Protein AF-A0A3M2X984-F1 (afdb_monomer_lite)

Radius of gyration: 12.67 Å; chains: 1; bounding box: 36×31×29 Å

Structure (mmCIF, N/CA/C/O backbone):
data_AF-A0A3M2X984-F1
#
_entry.id   AF-A0A3M2X984-F1
#
loop_
_atom_site.group_PDB
_atom_site.id
_atom_site.type_symbol
_atom_site.label_atom_id
_atom_site.label_alt_id
_atom_site.label_comp_id
_atom_site.label_asym_id
_atom_site.label_entity_id
_atom_site.label_seq_id
_atom_site.pdbx_PDB_ins_code
_atom_site.Cartn_x
_atom_site.Cartn_y
_atom_site.Cartn_z
_atom_site.occupancy
_atom_site.B_iso_or_equiv
_atom_site.auth_seq_id
_atom_site.auth_comp_id
_atom_site.auth_asym_id
_atom_site.auth_atom_id
_atom_site.pdbx_PDB_model_num
ATOM 1 N N . GLU A 1 1 ? -11.138 4.112 -4.644 1.00 60.53 1 GLU A N 1
ATOM 2 C CA . GLU A 1 1 ? -11.845 4.742 -3.509 1.00 60.53 1 GLU A CA 1
ATOM 3 C C . GLU A 1 1 ? -12.249 3.726 -2.447 1.00 60.53 1 GLU A C 1
ATOM 5 O O . GLU A 1 1 ? -11.844 3.920 -1.313 1.00 60.53 1 GLU A O 1
ATOM 10 N N . ALA A 1 2 ? -12.891 2.603 -2.803 1.00 79.38 2 ALA A N 1
ATOM 11 C CA . ALA A 1 2 ? -13.307 1.566 -1.841 1.00 79.38 2 ALA A CA 1
ATOM 12 C C . ALA A 1 2 ? -12.208 1.097 -0.858 1.00 79.38 2 ALA A C 1
ATOM 14 O O . ALA A 1 2 ? -12.430 1.083 0.347 1.00 79.38 2 ALA A O 1
ATOM 15 N N . PHE A 1 3 ? -10.994 0.784 -1.340 1.00 91.31 3 PHE A N 1
ATOM 16 C CA . PHE A 1 3 ? -9.919 0.324 -0.448 1.00 91.31 3 PHE A CA 1
ATOM 17 C C . PHE A 1 3 ? -9.515 1.381 0.597 1.00 91.31 3 PHE A C 1
ATOM 19 O O . PHE A 1 3 ? -9.481 1.079 1.783 1.00 91.31 3 PHE A O 1
ATOM 26 N N . ALA A 1 4 ? -9.242 2.620 0.167 1.00 90.62 4 ALA A N 1
ATOM 27 C CA . ALA A 1 4 ? -8.788 3.691 1.059 1.00 90.62 4 ALA A CA 1
ATOM 28 C C . ALA A 1 4 ? -9.882 4.171 2.031 1.00 90.62 4 ALA A C 1
ATOM 30 O O . ALA A 1 4 ? -9.563 4.645 3.110 1.00 90.62 4 ALA A O 1
ATOM 31 N N . GLY A 1 5 ? -11.161 4.061 1.666 1.00 86.25 5 GLY A N 1
ATOM 32 C CA . GLY A 1 5 ? -12.260 4.493 2.533 1.00 86.25 5 GLY A CA 1
ATOM 33 C C . GLY A 1 5 ? -12.649 3.484 3.616 1.00 86.25 5 GLY A C 1
ATOM 34 O O . GLY A 1 5 ? -13.101 3.893 4.679 1.00 86.25 5 GLY A O 1
ATOM 35 N N . GLU A 1 6 ? -12.496 2.183 3.352 1.00 86.62 6 GLU A N 1
ATOM 36 C CA . GLU A 1 6 ? -13.111 1.141 4.190 1.00 86.62 6 GLU A CA 1
ATOM 37 C C . GLU A 1 6 ? -12.128 0.059 4.649 1.00 86.62 6 GLU A C 1
ATOM 39 O O . GLU A 1 6 ? -12.173 -0.365 5.799 1.00 86.62 6 GLU A O 1
ATOM 44 N N . GLN A 1 7 ? -11.240 -0.408 3.766 1.00 93.38 7 GLN A N 1
ATOM 45 C CA . GLN A 1 7 ? -10.422 -1.604 4.020 1.00 93.38 7 GLN A CA 1
ATOM 46 C C . GLN A 1 7 ? -9.014 -1.292 4.530 1.00 93.38 7 GLN A C 1
ATOM 48 O O . GLN A 1 7 ? -8.381 -2.138 5.160 1.00 93.38 7 GLN A O 1
ATOM 53 N N . ILE A 1 8 ? -8.504 -0.093 4.251 1.00 96.06 8 ILE A N 1
ATOM 54 C CA . ILE A 1 8 ? -7.120 0.281 4.552 1.00 96.06 8 ILE A CA 1
ATOM 55 C C . ILE A 1 8 ? -6.803 0.262 6.056 1.00 96.06 8 ILE A C 1
ATOM 57 O O . ILE A 1 8 ? -5.677 -0.056 6.429 1.00 96.06 8 ILE A O 1
ATOM 61 N N . SER A 1 9 ? -7.794 0.502 6.918 1.00 96.00 9 SER A N 1
ATOM 62 C CA . SER A 1 9 ? -7.644 0.457 8.379 1.00 96.00 9 SER A CA 1
ATOM 63 C C . SER A 1 9 ? -7.338 -0.938 8.915 1.00 96.00 9 SER A C 1
ATOM 65 O O . SER A 1 9 ? -6.554 -1.098 9.849 1.00 96.00 9 SER A O 1
ATOM 67 N N . TYR A 1 10 ? -7.869 -1.970 8.261 1.00 96.00 10 TYR A N 1
ATOM 68 C CA . TYR A 1 10 ? -7.617 -3.369 8.602 1.00 96.00 10 TYR A CA 1
ATOM 69 C C . TYR A 1 10 ? -6.337 -3.918 7.961 1.00 96.00 10 TYR A C 1
ATOM 71 O O . TYR A 1 10 ? -5.930 -5.040 8.259 1.00 96.00 10 TYR A O 1
ATOM 79 N N . TYR A 1 11 ? -5.673 -3.142 7.095 1.00 97.19 11 TYR A N 1
ATOM 80 C CA . TYR A 1 11 ? -4.563 -3.626 6.273 1.00 97.19 11 TYR A CA 1
ATOM 81 C C . TYR A 1 11 ? -3.444 -4.268 7.096 1.00 97.19 11 TYR A C 1
ATOM 83 O O . TYR A 1 11 ? -2.951 -5.337 6.741 1.00 97.19 11 TYR A O 1
ATOM 91 N N . LYS A 1 12 ? -3.059 -3.651 8.219 1.00 97.25 12 LYS A N 1
ATOM 92 C CA . LYS A 1 12 ? -2.005 -4.194 9.086 1.00 97.25 12 LYS A CA 1
ATOM 93 C C . LYS A 1 12 ? -2.354 -5.583 9.622 1.00 97.25 12 LYS A C 1
ATOM 95 O O . LYS A 1 12 ? -1.479 -6.441 9.671 1.00 97.25 12 LYS A O 1
ATOM 100 N N . ASP A 1 13 ? -3.606 -5.787 10.012 1.00 96.94 13 ASP A N 1
ATOM 101 C CA . ASP A 1 13 ? -4.041 -7.004 10.695 1.00 96.94 13 ASP A CA 1
ATOM 102 C C . ASP A 1 13 ? -4.432 -8.115 9.713 1.00 96.94 13 ASP A C 1
ATOM 104 O O . ASP A 1 13 ? -4.406 -9.291 10.072 1.00 96.94 13 ASP A O 1
ATOM 108 N N . GLU A 1 14 ? -4.791 -7.775 8.471 1.00 96.44 14 GLU A N 1
ATOM 109 C CA . GLU A 1 14 ? -5.311 -8.744 7.500 1.00 96.44 14 GLU A CA 1
ATOM 110 C C . GLU A 1 14 ? -4.341 -9.122 6.379 1.00 96.44 14 GLU A C 1
ATOM 112 O O . GLU A 1 14 ? -4.503 -10.194 5.790 1.00 96.44 14 GLU A O 1
ATOM 117 N N . ARG A 1 15 ? -3.326 -8.298 6.084 1.00 95.94 15 ARG A N 1
ATOM 118 C CA . ARG A 1 15 ? -2.414 -8.503 4.940 1.00 95.94 15 ARG A CA 1
ATOM 119 C C . ARG A 1 15 ? -1.695 -9.856 4.930 1.00 95.94 15 ARG A C 1
ATOM 121 O O . ARG A 1 15 ? -1.399 -10.371 3.856 1.00 95.94 15 ARG A O 1
ATOM 128 N N . ASP A 1 16 ? -1.428 -10.418 6.110 1.00 96.94 16 ASP A N 1
ATOM 129 C CA . ASP A 1 16 ? -0.638 -11.645 6.278 1.00 96.94 16 ASP A CA 1
ATOM 130 C C . ASP A 1 16 ? -1.503 -12.920 6.212 1.00 96.94 16 ASP A C 1
ATOM 132 O O . ASP A 1 16 ? -0.985 -14.038 6.245 1.00 96.94 16 ASP A O 1
ATOM 136 N N . PHE A 1 17 ? -2.828 -12.777 6.082 1.00 96.25 17 PHE A N 1
ATOM 137 C CA . PHE A 1 17 ? -3.764 -13.894 5.975 1.00 96.25 17 PHE A CA 1
ATOM 138 C C . PHE A 1 17 ? -4.214 -14.092 4.520 1.00 96.25 17 PHE A C 1
ATOM 140 O O . PHE A 1 17 ? -5.164 -13.444 4.084 1.00 96.25 17 PHE A O 1
ATOM 147 N N . PRO A 1 18 ? -3.635 -15.044 3.763 1.00 92.88 18 PRO A N 1
ATOM 148 C CA . PRO A 1 18 ? -3.926 -15.210 2.333 1.00 92.88 18 PRO A CA 1
ATOM 149 C C . PRO A 1 18 ? -5.374 -15.624 2.035 1.00 92.88 18 PRO A C 1
ATOM 151 O O . PRO A 1 18 ? -5.857 -15.442 0.922 1.00 92.88 18 PRO A O 1
ATOM 154 N N . ALA A 1 19 ? -6.079 -16.184 3.022 1.00 95.44 19 ALA A N 1
ATOM 155 C CA . ALA A 1 19 ? -7.495 -16.522 2.905 1.00 95.44 19 ALA A CA 1
ATOM 156 C C . ALA A 1 19 ? -8.422 -15.291 2.971 1.00 95.44 19 ALA A C 1
ATOM 158 O O . ALA A 1 19 ? -9.611 -15.415 2.679 1.00 95.44 19 ALA A O 1
ATOM 159 N N . ARG A 1 20 ? -7.910 -14.120 3.374 1.00 92.06 20 ARG A N 1
ATOM 160 C CA . ARG A 1 20 ? -8.668 -12.869 3.455 1.00 92.06 20 ARG A CA 1
ATOM 161 C C . ARG A 1 20 ? -8.272 -11.935 2.313 1.00 92.06 20 ARG A C 1
ATOM 163 O O . ARG A 1 20 ? -7.091 -11.850 1.977 1.00 92.06 20 ARG A O 1
ATOM 170 N N . PRO A 1 21 ? -9.215 -11.163 1.750 1.00 91.25 21 PRO A N 1
ATOM 171 C CA . PRO A 1 21 ? -8.899 -10.099 0.803 1.00 91.25 21 PRO A CA 1
ATOM 172 C C . PRO A 1 21 ? -8.323 -8.862 1.526 1.00 91.25 21 PRO A C 1
ATOM 174 O O . PRO A 1 21 ? -8.808 -7.753 1.337 1.00 91.25 21 PRO A O 1
ATOM 177 N N . GLY A 1 22 ? -7.289 -9.050 2.353 1.00 93.38 22 GLY A N 1
ATOM 178 C CA . GLY A 1 22 ? -6.731 -8.038 3.262 1.00 93.38 22 GLY A CA 1
ATOM 179 C C . GLY A 1 22 ? -5.745 -7.055 2.625 1.00 93.38 22 GLY A C 1
ATOM 180 O O . GLY A 1 22 ? -5.122 -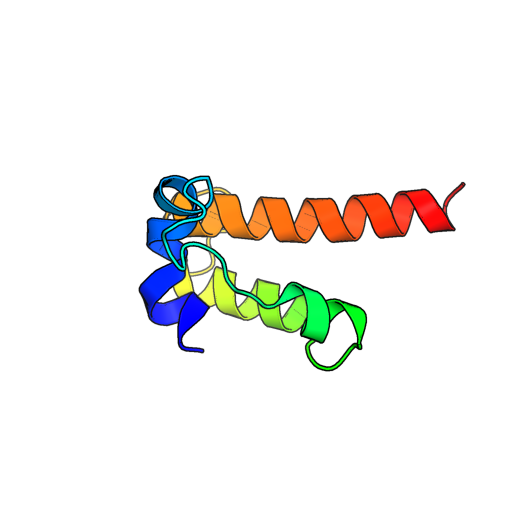6.267 3.327 1.00 93.38 22 GLY A O 1
ATOM 181 N N . THR A 1 23 ? -5.558 -7.102 1.301 1.00 95.25 23 THR A N 1
ATOM 182 C CA . THR A 1 23 ? -4.645 -6.208 0.570 1.00 95.25 23 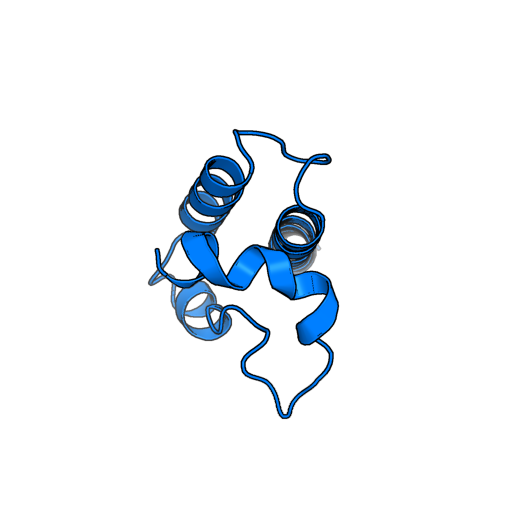THR A CA 1
ATOM 183 C C . THR A 1 23 ? -5.381 -5.398 -0.491 1.00 95.25 23 THR A C 1
ATOM 185 O O . THR A 1 23 ? -6.470 -5.763 -0.927 1.00 95.25 23 THR A O 1
ATOM 188 N N . SER A 1 24 ? -4.768 -4.306 -0.959 1.00 95.19 24 SER A N 1
ATOM 189 C CA . SER A 1 24 ? -5.391 -3.396 -1.930 1.00 95.19 24 SER A CA 1
ATOM 190 C C . SER A 1 24 ? -5.566 -3.977 -3.333 1.00 95.19 24 SER A C 1
ATOM 192 O O . SER A 1 24 ? -6.305 -3.413 -4.136 1.00 95.19 24 SER A O 1
ATOM 194 N N . GLN A 1 25 ? -4.853 -5.061 -3.662 1.00 94.88 25 GLN A N 1
ATOM 195 C CA . GLN A 1 25 ? -4.822 -5.673 -5.000 1.00 94.88 25 GLN A CA 1
ATOM 196 C C . GLN A 1 25 ? -4.395 -4.699 -6.124 1.00 94.88 25 GLN A C 1
ATOM 198 O O . GLN A 1 25 ? -4.599 -4.960 -7.309 1.00 94.88 25 GLN A O 1
ATOM 203 N N . LEU A 1 26 ? -3.747 -3.577 -5.775 1.00 95.81 26 LEU A N 1
ATOM 204 C CA . LEU A 1 26 ? -3.358 -2.530 -6.730 1.00 95.81 26 LEU A CA 1
ATOM 205 C C . LEU A 1 26 ? -2.035 -2.804 -7.463 1.00 95.81 26 LEU A C 1
ATOM 207 O O . LEU A 1 26 ? -1.647 -2.020 -8.329 1.00 95.81 26 LEU A O 1
ATOM 211 N N . SER A 1 27 ? -1.332 -3.893 -7.147 1.00 95.38 27 SER A N 1
ATOM 212 C CA . SER A 1 27 ? 0.020 -4.171 -7.655 1.00 95.38 27 SER A CA 1
ATOM 213 C C . SER A 1 27 ? 0.096 -4.206 -9.187 1.00 95.38 27 SER A C 1
ATOM 215 O O . SER A 1 27 ? 0.944 -3.526 -9.767 1.00 95.38 27 SER A O 1
ATOM 217 N N . ALA A 1 28 ? -0.816 -4.923 -9.853 1.00 96.19 28 ALA A N 1
ATOM 218 C CA . ALA A 1 28 ? -0.855 -5.026 -11.314 1.00 96.19 28 ALA A CA 1
ATOM 219 C C . ALA A 1 28 ? -1.160 -3.675 -11.985 1.00 96.19 28 ALA A C 1
ATOM 221 O O . ALA A 1 28 ? -0.490 -3.286 -12.941 1.00 96.19 28 ALA A O 1
ATOM 222 N N . TYR A 1 29 ? -2.112 -2.916 -11.438 1.00 96.38 29 TYR A N 1
ATOM 223 C CA . TYR A 1 29 ? -2.481 -1.590 -11.943 1.00 96.38 29 TYR A CA 1
ATOM 224 C C . TYR A 1 29 ? -1.339 -0.579 -11.786 1.00 96.38 29 TYR A C 1
ATOM 226 O O . TYR A 1 29 ? -1.069 0.204 -12.698 1.00 96.38 29 TYR A O 1
ATOM 234 N N . LEU A 1 30 ? -0.626 -0.625 -10.656 1.00 96.31 30 LEU A N 1
ATOM 235 C CA . LEU A 1 30 ? 0.565 0.187 -10.403 1.00 96.31 30 LEU A CA 1
ATOM 236 C C . LEU A 1 30 ? 1.725 -0.195 -11.330 1.00 96.31 30 LEU A C 1
ATOM 238 O O . LEU A 1 30 ? 2.491 0.677 -11.741 1.00 96.31 30 LEU A O 1
ATOM 242 N N . ALA A 1 31 ? 1.907 -1.484 -11.625 1.00 95.06 31 ALA A N 1
ATOM 243 C CA . ALA A 1 31 ? 2.942 -1.962 -12.541 1.00 95.06 31 ALA A CA 1
ATOM 244 C C . ALA A 1 31 ? 2.664 -1.531 -13.988 1.00 95.06 31 ALA A C 1
ATOM 246 O O . ALA A 1 31 ? 3.575 -1.062 -14.665 1.00 95.06 31 ALA A O 1
ATOM 247 N N . ALA A 1 32 ? 1.405 -1.612 -14.420 1.00 96.69 32 ALA A N 1
ATOM 248 C CA . ALA A 1 32 ? 0.962 -1.188 -15.746 1.00 96.69 32 ALA A CA 1
ATOM 249 C C . ALA A 1 32 ? 0.857 0.343 -15.912 1.00 96.69 32 ALA A C 1
ATOM 251 O O . ALA A 1 32 ? 0.612 0.820 -17.015 1.00 96.69 32 A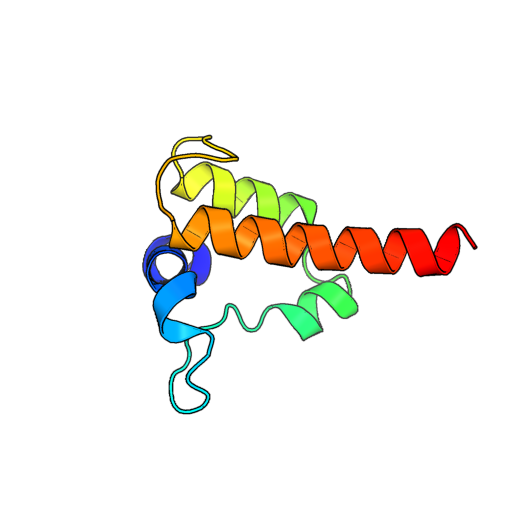LA A O 1
ATOM 252 N N . GLY A 1 33 ? 1.015 1.124 -14.835 1.00 94.88 33 GLY A N 1
ATOM 253 C CA . GLY A 1 33 ? 0.878 2.584 -14.872 1.00 94.88 33 GLY A CA 1
ATOM 254 C C . GLY A 1 33 ? -0.565 3.078 -15.027 1.00 94.88 33 GLY A C 1
ATOM 255 O O . GLY A 1 33 ? -0.774 4.251 -15.319 1.00 94.88 33 GLY A O 1
ATOM 256 N N . VAL A 1 34 ? -1.554 2.205 -14.808 1.00 97.38 34 VAL A N 1
ATOM 257 C CA . VAL A 1 34 ? -2.991 2.534 -14.873 1.00 97.38 34 VAL A CA 1
ATOM 258 C C . VAL A 1 34 ? -3.393 3.474 -13.735 1.00 97.38 34 VAL A C 1
ATOM 260 O O . VAL A 1 34 ? -4.267 4.319 -13.905 1.00 97.38 34 VAL A O 1
ATOM 263 N N . ILE A 1 35 ? -2.737 3.347 -12.578 1.00 95.94 35 ILE A N 1
ATOM 264 C CA . ILE A 1 35 ? -2.899 4.246 -11.433 1.00 95.94 35 ILE A CA 1
ATOM 265 C C . ILE A 1 35 ? -1.538 4.767 -10.973 1.00 95.94 35 ILE A C 1
ATOM 267 O O . ILE A 1 35 ? -0.546 4.033 -10.941 1.00 95.94 35 ILE A O 1
ATOM 271 N N . SER A 1 36 ? -1.482 6.048 -10.612 1.00 95.94 36 SER A N 1
ATOM 272 C CA . SER A 1 36 ? -0.259 6.683 -10.124 1.00 95.94 36 SER A CA 1
ATOM 273 C C . SER A 1 36 ? -0.009 6.361 -8.644 1.00 95.94 36 SER A C 1
ATOM 275 O O . SER A 1 36 ? -0.916 6.542 -7.828 1.00 95.94 36 SER A O 1
ATOM 277 N N . PRO A 1 37 ? 1.235 6.026 -8.242 1.00 95.94 37 PRO A N 1
ATOM 278 C CA . PRO A 1 37 ? 1.616 5.940 -6.830 1.00 95.94 37 PRO A CA 1
ATOM 279 C C . PRO A 1 37 ? 1.308 7.225 -6.045 1.00 95.94 37 PRO A C 1
ATOM 281 O O . PRO A 1 37 ? 0.919 7.168 -4.885 1.00 95.94 37 PRO A O 1
ATOM 284 N N . ARG A 1 38 ? 1.397 8.401 -6.682 1.00 96.12 38 ARG A N 1
ATOM 285 C CA . ARG A 1 38 ? 1.064 9.681 -6.032 1.00 96.12 38 ARG A CA 1
ATOM 286 C C . ARG A 1 38 ? -0.434 9.830 -5.756 1.00 96.12 38 ARG A C 1
ATOM 288 O O . ARG A 1 38 ? -0.803 10.381 -4.727 1.00 96.12 38 ARG A O 1
ATOM 295 N N . GLN A 1 39 ? -1.290 9.321 -6.647 1.00 95.94 39 GLN A N 1
ATOM 296 C CA . GLN A 1 39 ? -2.742 9.297 -6.420 1.00 95.94 39 GLN A CA 1
ATOM 297 C C . GLN A 1 39 ? -3.089 8.352 -5.268 1.00 95.94 39 GLN A C 1
ATOM 299 O O . GLN A 1 39 ? -3.872 8.708 -4.395 1.00 95.94 39 GLN A O 1
ATOM 304 N N . CYS A 1 40 ? -2.452 7.180 -5.240 1.00 96.62 40 CYS A N 1
ATOM 305 C CA . CYS A 1 40 ? -2.538 6.226 -4.140 1.00 96.62 40 CYS A CA 1
ATOM 306 C C . CYS A 1 40 ? -2.162 6.856 -2.790 1.00 96.62 40 CYS A C 1
ATOM 308 O O . CYS A 1 40 ? -2.926 6.748 -1.835 1.00 96.62 40 CYS A O 1
ATOM 310 N N . LEU A 1 41 ? -1.025 7.556 -2.728 1.00 96.62 41 LEU A N 1
ATOM 311 C CA . LEU A 1 41 ? -0.579 8.243 -1.517 1.00 96.62 41 LEU A CA 1
ATOM 312 C C . LEU A 1 41 ? -1.568 9.330 -1.079 1.00 96.62 41 LEU A C 1
ATOM 314 O O . LEU A 1 41 ? -1.927 9.391 0.090 1.00 96.62 41 LEU A O 1
ATOM 318 N N . HIS A 1 42 ? -2.047 10.160 -2.008 1.00 96.25 42 HIS A N 1
ATOM 319 C CA . HIS A 1 42 ? -3.030 11.195 -1.685 1.00 96.25 42 HIS A CA 1
ATOM 320 C C . HIS A 1 42 ? -4.332 10.593 -1.136 1.00 96.25 42 HIS A C 1
ATOM 322 O O . HIS A 1 42 ? -4.911 11.139 -0.201 1.00 96.25 42 HIS A O 1
ATOM 328 N N . ALA A 1 43 ? -4.810 9.481 -1.701 1.00 95.88 43 ALA A N 1
ATOM 329 C CA . ALA A 1 43 ? -6.013 8.812 -1.212 1.00 95.88 43 ALA A CA 1
ATOM 330 C C . ALA A 1 43 ? -5.825 8.253 0.209 1.00 95.88 43 ALA A C 1
ATOM 332 O O . ALA A 1 43 ? -6.704 8.437 1.044 1.00 95.88 43 ALA A O 1
ATOM 333 N N . ALA A 1 44 ? -4.673 7.635 0.491 1.00 96.19 44 ALA A N 1
ATOM 334 C CA . ALA A 1 44 ? -4.335 7.136 1.825 1.00 96.19 44 ALA A CA 1
ATOM 335 C C . ALA A 1 44 ? -4.169 8.274 2.850 1.00 96.19 44 ALA A C 1
ATOM 337 O O . ALA A 1 44 ? -4.631 8.175 3.980 1.00 96.19 44 ALA A O 1
ATOM 338 N N . LEU A 1 45 ? -3.569 9.400 2.459 1.00 96.25 45 LEU A N 1
ATOM 339 C CA . LEU A 1 45 ? -3.489 10.569 3.338 1.00 96.25 45 LEU A CA 1
ATOM 340 C C . LEU A 1 45 ? -4.868 11.159 3.614 1.00 96.25 45 LEU A C 1
ATOM 342 O O . LEU A 1 45 ? -5.165 11.505 4.751 1.00 96.25 45 LEU A O 1
ATOM 346 N N . ALA A 1 46 ? -5.733 11.238 2.603 1.00 95.44 46 ALA A N 1
ATOM 347 C CA . ALA A 1 46 ? -7.095 11.724 2.787 1.00 95.44 46 ALA A CA 1
ATOM 348 C C . ALA A 1 46 ? -7.899 10.844 3.762 1.00 95.44 46 ALA A C 1
ATOM 350 O O . ALA A 1 46 ? -8.632 11.386 4.588 1.00 95.44 46 ALA A O 1
ATOM 351 N N . SER A 1 47 ? -7.731 9.515 3.723 1.00 94.12 47 SER A N 1
ATOM 352 C CA . SER A 1 47 ? -8.365 8.608 4.693 1.00 94.12 47 SER A CA 1
ATOM 353 C C . SER A 1 47 ? -7.771 8.718 6.098 1.00 94.12 47 SER A C 1
ATOM 355 O O . SER A 1 47 ? -8.455 8.420 7.072 1.00 94.12 47 SER A O 1
ATOM 357 N N . ASN A 1 48 ? -6.534 9.204 6.214 1.00 95.56 48 ASN A N 1
ATOM 358 C CA . ASN A 1 48 ? -5.825 9.385 7.478 1.00 95.56 48 ASN A CA 1
ATOM 359 C C . ASN A 1 48 ? -5.784 10.842 7.967 1.00 95.56 48 ASN A C 1
ATOM 361 O O . ASN A 1 48 ? -4.857 11.236 8.666 1.00 95.56 48 ASN A O 1
ATOM 365 N N . GLN A 1 49 ? -6.746 11.681 7.563 1.00 94.38 49 GLN A N 1
ATOM 366 C CA . GLN A 1 49 ? -6.832 13.095 7.978 1.00 94.38 49 GLN A CA 1
ATOM 367 C C . GLN A 1 49 ? -5.577 13.932 7.640 1.00 94.38 49 GLN A C 1
ATOM 369 O O . GLN A 1 49 ? -5.300 14.951 8.266 1.00 94.38 49 GLN A O 1
ATOM 374 N N . GLY A 1 50 ? -4.822 13.520 6.621 1.00 93.56 50 GLY A N 1
ATOM 375 C CA . GLY A 1 50 ? -3.563 14.138 6.208 1.00 93.56 50 GLY A CA 1
ATOM 376 C C . GLY A 1 50 ? -2.338 13.679 7.002 1.00 93.56 50 GLY A C 1
ATOM 377 O O . GLY A 1 50 ? -1.233 14.124 6.693 1.00 93.56 50 GLY A O 1
ATOM 378 N N . GLU A 1 51 ? -2.495 12.792 7.986 1.00 93.31 51 GLU A N 1
ATOM 379 C CA . GLU A 1 51 ? -1.385 12.275 8.781 1.00 93.31 51 GLU A CA 1
ATOM 380 C C . GLU A 1 51 ? -0.581 11.229 7.996 1.00 93.31 51 GLU A C 1
ATOM 382 O O . GLU A 1 51 ? -1.133 10.302 7.403 1.00 93.31 51 GLU A O 1
ATOM 387 N N . PHE A 1 52 ? 0.746 11.382 7.975 1.00 91.62 52 PHE A N 1
ATOM 388 C CA . PHE A 1 52 ? 1.642 10.506 7.209 1.00 91.62 52 PHE A CA 1
ATOM 389 C C . PHE A 1 52 ? 2.220 9.362 8.057 1.00 91.62 52 PHE A C 1
ATOM 391 O O . PHE A 1 52 ? 2.258 8.223 7.600 1.00 91.62 52 PHE A O 1
ATOM 398 N N . GLU A 1 53 ? 2.645 9.650 9.292 1.00 92.69 53 GLU A N 1
ATOM 399 C CA . GLU A 1 53 ? 3.297 8.673 10.193 1.00 92.69 53 GLU A CA 1
ATOM 400 C C . GLU A 1 53 ? 2.443 8.297 11.409 1.00 92.69 53 GLU A C 1
ATOM 402 O O . GLU A 1 53 ? 2.774 7.372 12.150 1.00 92.69 53 GLU A O 1
ATOM 407 N N . THR A 1 54 ? 1.354 9.027 11.632 1.00 95.12 54 THR A N 1
ATOM 408 C CA . THR A 1 54 ? 0.466 8.894 12.790 1.00 95.12 54 THR A CA 1
ATOM 409 C C . THR A 1 54 ? -0.959 8.584 12.335 1.00 95.12 54 THR A C 1
ATOM 411 O O . THR A 1 54 ? -1.210 8.459 11.139 1.00 95.12 54 THR A O 1
ATOM 414 N N . GLY A 1 55 ? -1.882 8.397 13.279 1.00 95.25 55 GLY A N 1
ATOM 415 C CA . GLY A 1 55 ? -3.288 8.141 12.977 1.00 95.25 55 GLY A CA 1
ATOM 416 C C . GLY A 1 55 ? -3.593 6.651 12.850 1.00 95.25 55 GLY A C 1
ATOM 417 O O . GLY A 1 55 ? -3.194 5.846 13.697 1.00 95.25 55 GLY A O 1
ATOM 418 N N . ASP A 1 56 ? -4.341 6.283 11.816 1.00 96.69 56 ASP A N 1
ATOM 419 C CA . ASP A 1 56 ? -4.751 4.908 11.569 1.00 96.69 56 ASP A CA 1
ATOM 420 C C . ASP A 1 56 ? -3.553 4.020 11.191 1.00 96.69 56 ASP A C 1
ATOM 422 O O . ASP A 1 56 ? -2.863 4.213 10.186 1.00 96.69 56 ASP A O 1
ATOM 426 N N . VAL A 1 57 ? -3.309 3.001 12.015 1.00 97.06 57 VAL A N 1
ATOM 427 C CA . VAL A 1 57 ? -2.117 2.153 11.906 1.00 97.06 57 VAL A CA 1
ATOM 428 C C . VAL A 1 57 ? -2.138 1.318 10.620 1.00 97.06 57 VAL A C 1
ATOM 430 O O . VAL A 1 57 ? -1.076 1.061 10.045 1.00 97.06 57 VAL A O 1
ATOM 433 N N . GLY A 1 58 ? -3.318 0.906 10.146 1.00 97.31 58 GLY A N 1
ATOM 434 C CA . GLY A 1 58 ? -3.465 0.202 8.871 1.00 97.31 58 GLY A CA 1
ATOM 435 C C . GLY A 1 58 ? -3.025 1.072 7.697 1.00 97.31 58 GLY A C 1
ATOM 436 O O . GLY A 1 58 ? -2.211 0.644 6.874 1.00 97.31 58 GLY A O 1
ATOM 437 N N . THR A 1 59 ? -3.457 2.329 7.695 1.00 97.38 59 THR A N 1
ATOM 438 C CA . THR A 1 59 ? -3.118 3.329 6.683 1.00 97.38 59 THR A CA 1
ATOM 439 C C . THR A 1 59 ? -1.637 3.667 6.672 1.00 97.38 59 THR A C 1
ATOM 441 O O . THR A 1 59 ? -1.016 3.601 5.609 1.00 97.38 59 THR A O 1
ATOM 444 N N . VAL A 1 60 ? -1.035 3.928 7.834 1.00 97.88 60 VAL A N 1
ATOM 445 C CA . VAL A 1 60 ? 0.417 4.161 7.946 1.00 97.88 60 VAL A CA 1
ATOM 446 C C . VAL A 1 60 ? 1.202 2.943 7.450 1.00 97.88 60 VAL A C 1
ATOM 448 O O . VAL A 1 60 ? 2.174 3.072 6.704 1.00 97.88 60 VAL A O 1
ATOM 451 N N . THR A 1 61 ? 0.754 1.734 7.801 1.00 97.88 61 THR A N 1
ATOM 452 C CA . THR A 1 61 ? 1.378 0.490 7.324 1.00 97.88 61 THR A CA 1
ATOM 453 C C . THR A 1 61 ? 1.279 0.370 5.803 1.00 97.88 61 THR A C 1
ATOM 455 O O . THR A 1 61 ? 2.257 0.016 5.150 1.00 97.88 61 THR A O 1
ATOM 458 N N . TRP A 1 62 ? 0.131 0.699 5.213 1.00 97.88 62 TRP A N 1
ATOM 459 C CA . TRP A 1 62 ? -0.052 0.656 3.765 1.00 97.88 62 TRP A CA 1
ATOM 460 C C . TRP A 1 62 ? 0.800 1.693 3.023 1.00 97.88 62 TRP A C 1
ATOM 462 O O . TRP A 1 62 ? 1.409 1.370 2.000 1.00 97.88 62 TRP A O 1
ATOM 472 N N . ILE A 1 63 ? 0.893 2.919 3.550 1.00 97.56 63 ILE A N 1
ATOM 473 C CA . ILE A 1 63 ? 1.779 3.967 3.022 1.00 97.56 63 ILE A CA 1
ATOM 474 C C . ILE A 1 63 ? 3.230 3.469 3.013 1.00 97.56 63 ILE A C 1
ATOM 476 O O . ILE A 1 63 ? 3.910 3.614 1.998 1.00 97.56 63 ILE A O 1
ATOM 480 N N . ASN A 1 64 ? 3.686 2.804 4.078 1.00 97.69 64 ASN A N 1
ATOM 481 C CA . ASN A 1 64 ? 5.030 2.222 4.129 1.00 97.69 64 ASN A CA 1
ATOM 482 C C . ASN A 1 64 ? 5.274 1.169 3.036 1.00 97.69 64 ASN A C 1
ATOM 484 O O . ASN A 1 64 ? 6.335 1.174 2.414 1.00 97.69 64 ASN A O 1
ATOM 488 N N . GLU A 1 65 ? 4.303 0.306 2.735 1.00 97.62 65 GLU A N 1
ATOM 489 C CA . GLU A 1 65 ? 4.428 -0.659 1.628 1.00 97.62 65 GLU A CA 1
ATOM 490 C C . GLU A 1 65 ? 4.507 0.034 0.256 1.00 97.62 65 GLU A C 1
ATOM 492 O O . GLU A 1 65 ? 5.255 -0.386 -0.634 1.00 97.62 65 GLU A O 1
ATOM 497 N N . LEU A 1 66 ? 3.784 1.144 0.079 1.00 96.94 66 LEU A N 1
ATOM 498 C CA . LEU A 1 66 ? 3.896 1.967 -1.124 1.00 96.94 66 LEU A CA 1
ATOM 499 C C . LEU A 1 66 ? 5.294 2.601 -1.245 1.00 96.94 66 LEU A C 1
ATOM 501 O O . LEU A 1 66 ? 5.852 2.633 -2.344 1.00 96.94 66 LEU A O 1
ATOM 505 N N . LEU A 1 67 ? 5.880 3.059 -0.136 1.00 96.00 67 LEU A N 1
ATOM 506 C CA . LEU A 1 67 ? 7.245 3.596 -0.102 1.00 96.00 67 LEU A CA 1
ATOM 507 C C . LEU A 1 67 ? 8.290 2.523 -0.411 1.00 96.00 67 LEU A C 1
ATOM 509 O O . LEU A 1 67 ? 9.207 2.790 -1.187 1.00 96.00 67 LEU A O 1
ATOM 513 N N . TRP A 1 68 ? 8.134 1.303 0.115 1.00 96.69 68 TRP A N 1
ATOM 514 C CA . TRP A 1 68 ? 9.014 0.176 -0.210 1.00 96.69 68 TRP A CA 1
ATOM 515 C C . TRP A 1 68 ? 9.078 -0.085 -1.713 1.00 96.69 68 TRP A C 1
ATOM 517 O O . TRP A 1 68 ? 10.161 -0.283 -2.266 1.00 96.69 68 TRP A O 1
ATOM 527 N N . ARG A 1 69 ? 7.941 -0.019 -2.412 1.00 95.81 69 ARG A N 1
ATOM 528 C CA . ARG A 1 69 ? 7.915 -0.133 -3.876 1.00 95.81 69 ARG A CA 1
ATOM 529 C C . ARG A 1 69 ? 8.766 0.943 -4.555 1.00 95.81 69 ARG A C 1
ATOM 531 O O . ARG A 1 69 ? 9.523 0.622 -5.473 1.00 95.81 69 ARG A O 1
ATOM 538 N N . GLU A 1 70 ? 8.615 2.205 -4.157 1.00 94.56 70 GLU A N 1
ATOM 539 C CA . GLU A 1 70 ? 9.385 3.309 -4.746 1.00 94.56 70 GLU A CA 1
ATOM 540 C C . GLU A 1 70 ? 10.873 3.191 -4.415 1.00 94.56 70 GLU A C 1
ATOM 542 O O . GLU A 1 70 ? 11.707 3.417 -5.291 1.00 94.56 70 GLU A O 1
ATOM 547 N N . PHE A 1 71 ? 1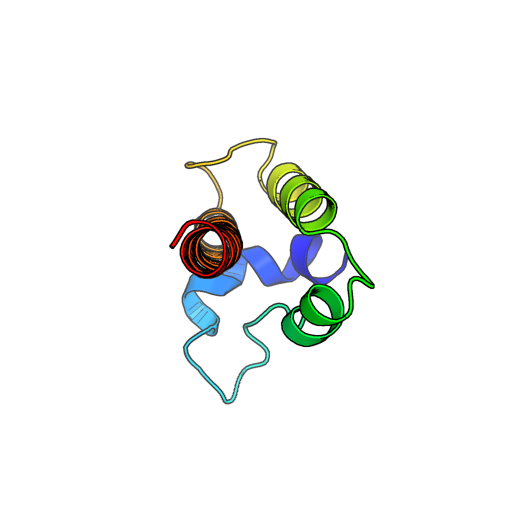1.205 2.749 -3.201 1.00 95.69 71 PHE A N 1
ATOM 548 C CA . PHE A 1 71 ? 12.572 2.449 -2.798 1.00 95.69 71 PHE A CA 1
ATOM 549 C C . PHE A 1 71 ? 13.206 1.406 -3.725 1.00 95.69 71 PHE A C 1
ATOM 551 O O . PHE A 1 71 ? 14.229 1.693 -4.337 1.00 95.69 71 PHE A O 1
ATOM 558 N N . TYR A 1 72 ? 12.570 0.246 -3.934 1.00 94.31 72 TYR A N 1
ATOM 559 C CA . TYR A 1 72 ? 13.118 -0.790 -4.820 1.00 94.31 72 TYR A CA 1
ATOM 560 C C . TYR A 1 72 ? 13.235 -0.336 -6.276 1.00 94.31 72 TYR A C 1
ATOM 562 O O . TYR A 1 72 ? 14.205 -0.682 -6.951 1.00 94.31 72 TYR A O 1
ATOM 570 N N . LYS A 1 73 ? 12.282 0.463 -6.772 1.00 91.31 73 LYS A N 1
ATOM 571 C CA . LYS A 1 73 ? 12.400 1.071 -8.104 1.00 91.31 73 LYS A CA 1
ATOM 572 C C . LYS A 1 73 ? 13.585 2.023 -8.194 1.00 91.31 73 LYS A C 1
ATOM 574 O O . LYS A 1 73 ? 14.301 1.996 -9.190 1.00 91.31 73 LYS A O 1
ATOM 579 N N . HIS A 1 74 ? 13.784 2.852 -7.174 1.00 92.38 74 HIS A N 1
ATOM 580 C CA . HIS A 1 74 ? 14.913 3.766 -7.115 1.00 92.38 74 HIS A CA 1
ATOM 581 C C . HIS A 1 74 ? 16.238 3.003 -7.050 1.00 92.38 74 HIS A C 1
ATOM 583 O O . HIS A 1 74 ? 17.141 3.320 -7.814 1.00 92.38 74 HIS A O 1
ATOM 589 N N . THR A 1 75 ? 16.335 1.954 -6.227 1.00 94.56 75 THR A N 1
ATOM 590 C CA . THR A 1 75 ? 17.525 1.095 -6.146 1.00 94.56 75 THR A CA 1
ATOM 591 C C . THR A 1 75 ? 17.837 0.409 -7.474 1.00 94.56 75 THR A C 1
ATOM 593 O O . THR A 1 75 ? 18.998 0.340 -7.844 1.00 94.56 75 THR A O 1
ATOM 596 N N . LEU A 1 76 ? 16.829 -0.067 -8.213 1.00 93.06 76 LEU A N 1
ATOM 597 C CA . LEU A 1 76 ? 17.034 -0.726 -9.510 1.00 93.06 76 LEU A CA 1
ATOM 598 C C . LEU A 1 76 ? 17.575 0.221 -10.597 1.00 93.06 76 LEU A C 1
ATOM 600 O O . LEU A 1 76 ? 18.238 -0.236 -11.518 1.00 93.06 76 LEU A O 1
ATOM 604 N N . VAL A 1 77 ? 17.232 1.511 -10.534 1.00 89.00 77 VAL A N 1
ATOM 605 C CA . VAL A 1 77 ? 17.638 2.519 -11.534 1.00 89.00 77 VAL A CA 1
ATOM 606 C C . VAL A 1 77 ? 18.903 3.271 -11.113 1.00 89.00 77 VAL A C 1
ATOM 608 O O . VAL A 1 77 ? 19.664 3.722 -1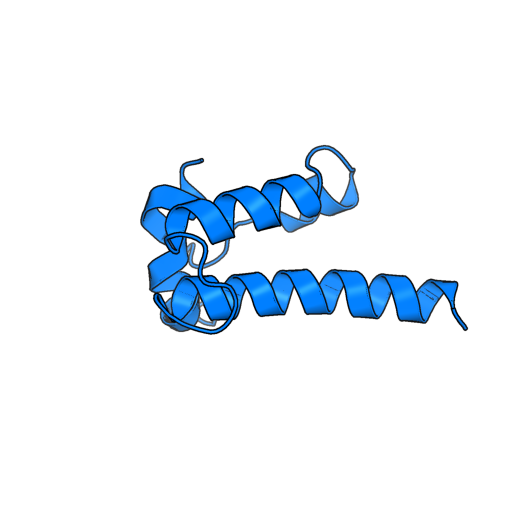1.963 1.00 89.00 77 VAL A O 1
ATOM 611 N N . GLY A 1 78 ? 19.090 3.472 -9.808 1.00 74.88 78 GLY A N 1
ATOM 612 C CA . GLY A 1 78 ? 20.187 4.240 -9.216 1.00 74.88 78 GLY A CA 1
ATOM 613 C C . GLY A 1 78 ? 21.468 3.443 -8.957 1.00 74.88 78 GLY A C 1
ATOM 614 O O . GLY A 1 78 ? 22.417 4.015 -8.424 1.00 74.88 78 GLY A O 1
ATOM 615 N N . TYR A 1 79 ? 21.488 2.159 -9.311 1.00 52.34 79 TYR A N 1
ATOM 616 C CA . TYR A 1 79 ? 22.658 1.278 -9.327 1.00 52.34 79 TYR A CA 1
ATOM 617 C C . TYR A 1 79 ? 22.880 0.767 -10.752 1.00 52.34 79 TYR A C 1
ATOM 619 O O . TYR A 1 79 ? 24.056 0.546 -11.113 1.00 52.34 79 TYR A O 1
#

Sequence (79 aa):
EAFAGEQISYYKDERDFPARPGTSQLSAYLAAGVISPRQCLHAALASNQGEFETGDVGTVTWINELLWREFYKHTLVGY

pLDDT: mean 93.65, std 7.06, range [52.34, 97.88]

InterPro domains:
  IPR036134 Cryptochrome/DNA photolyase, FAD-binding domain-like superfamily [SSF48173] (2-77)

Secondary structure (DSSP, 8-state):
-HIIIIIGGGHHHHTT-TTS--S---HHHHHTTSS-HHHHHHHHHHHTTT-SSSS-HHHHHHHHHHHHHHH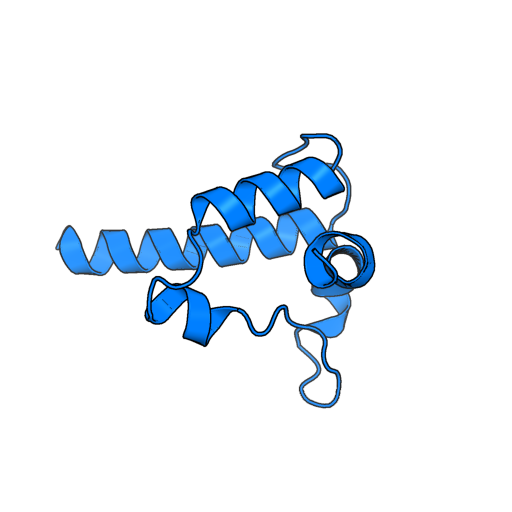HHHHHHH-

Foldseek 3Di:
DVCLQPQLLCLVVPVVPPVDPNDPPCVVCCVVVVDDLVVVLVSLCVSQVNDQCDRRPSSNVNSVVSVVVVVVVCVVVVD

Organism: Pseudomonas syringae pv. maculicola (NCBI:txid59511)